Protein AF-A0A8H6AA64-F1 (afdb_monomer_lite)

Organism: Petromyces alliaceus (NCBI:txid209559)

Foldseek 3Di:
DDDDDDDDDDDDDDPPPPPPPPDDPPQDPLNVLLVVLLVCCVVVVVDDNPDDDDSVSSNVSSVVVVVVVVVVVVVVVVVVVVVVVVVVVVVVVVVCVVCVVVDDPPDPPPPPDDDDDPDPDDDPPPPVVDDDPVVVVVVVD

pLDDT: mean 74.5, std 22.33, range [37.62, 98.5]

Sequence (141 aa):
MAAQSPSVYSSPGVDRQQSLPYPGTIATPEAVMLSRARNFLVKFGQFPVDQDFRPELIQRISSMMTELDAQQSLQQEIQKQQAENAALRKENANFRAYFAPRLPMSEPIINASTSNTPSIFQGPSSDTSGKSWDRIVMDLI

Structure (mmCIF, N/CA/C/O backbone):
data_AF-A0A8H6AA64-F1
#
_entry.id   AF-A0A8H6AA64-F1
#
loop_
_atom_site.group_PDB
_atom_site.id
_atom_site.type_symbol
_atom_site.label_atom_id
_atom_site.label_alt_id
_atom_site.label_comp_id
_atom_site.label_asym_id
_atom_site.label_entity_id
_atom_site.label_seq_id
_atom_site.pdbx_PDB_ins_code
_atom_site.Cartn_x
_atom_site.Cartn_y
_atom_site.Cartn_z
_atom_site.occupancy
_atom_site.B_iso_or_equiv
_atom_site.auth_seq_id
_atom_site.auth_comp_id
_atom_site.auth_asym_id
_atom_site.auth_atom_id
_atom_site.pdbx_PDB_model_num
ATOM 1 N N . MET A 1 1 ? -23.226 29.360 76.329 1.00 39.72 1 MET A N 1
ATOM 2 C CA . MET A 1 1 ? -24.165 29.500 75.195 1.00 39.72 1 MET A CA 1
ATOM 3 C C . MET A 1 1 ? -23.464 30.295 74.114 1.00 39.72 1 MET A C 1
ATOM 5 O O . MET A 1 1 ? -22.899 31.336 74.418 1.00 39.72 1 MET A O 1
ATOM 9 N N . ALA A 1 2 ? -23.389 29.722 72.917 1.00 41.44 2 ALA A N 1
ATOM 10 C CA . ALA A 1 2 ? -22.633 30.233 71.783 1.00 41.44 2 ALA A CA 1
ATOM 11 C C . ALA A 1 2 ? -23.425 31.298 71.010 1.00 41.44 2 ALA A C 1
ATOM 13 O O . ALA A 1 2 ? -24.622 31.129 70.797 1.00 41.44 2 ALA A O 1
ATOM 14 N N . ALA A 1 3 ? -22.732 32.335 70.544 1.00 39.53 3 ALA A N 1
ATOM 15 C CA . ALA A 1 3 ? -23.154 33.165 69.421 1.00 39.53 3 ALA A CA 1
ATOM 16 C C . ALA A 1 3 ? -21.892 33.627 68.672 1.00 39.53 3 ALA A C 1
ATOM 18 O O . ALA A 1 3 ? -21.171 34.512 69.126 1.00 39.53 3 ALA A O 1
ATOM 19 N N . GLN A 1 4 ? -21.598 32.959 67.556 1.00 44.22 4 GLN A N 1
ATOM 20 C CA . GLN A 1 4 ? -20.672 33.410 66.517 1.00 44.22 4 GLN A CA 1
ATOM 21 C C . GLN A 1 4 ? -21.496 33.764 65.285 1.00 44.22 4 GLN A C 1
ATOM 23 O O . GLN A 1 4 ? -22.310 32.941 64.873 1.00 44.22 4 GLN A O 1
ATOM 28 N N . SER A 1 5 ? -21.218 34.924 64.685 1.00 45.28 5 SER A N 1
ATOM 29 C CA . SER A 1 5 ? -21.352 35.203 63.243 1.00 45.28 5 SER A CA 1
ATOM 30 C C . SER A 1 5 ? -21.068 36.691 62.966 1.00 45.28 5 SER A C 1
ATOM 32 O O . SER A 1 5 ? -21.384 37.520 63.817 1.00 45.28 5 SER A O 1
ATOM 34 N N . PRO A 1 6 ? -20.624 37.078 61.758 1.00 48.97 6 PRO A N 1
ATOM 35 C CA . PRO A 1 6 ? -19.510 36.501 61.013 1.00 48.97 6 PRO A CA 1
ATOM 36 C C . PRO A 1 6 ? -18.517 37.586 60.545 1.00 48.97 6 PRO A C 1
ATOM 38 O O . PRO A 1 6 ? -18.875 38.725 60.248 1.00 48.97 6 PRO A O 1
ATOM 41 N N . SER A 1 7 ? -17.250 37.198 60.447 1.00 41.28 7 SER A N 1
ATOM 42 C CA . SER A 1 7 ? -16.169 38.018 59.911 1.00 41.28 7 SER A CA 1
ATOM 43 C C . SER A 1 7 ? -16.315 38.196 58.401 1.00 41.28 7 SER A C 1
ATOM 45 O O . SER A 1 7 ? -16.468 37.232 57.653 1.00 41.28 7 SER A O 1
ATOM 47 N N . VAL A 1 8 ? -16.216 39.450 57.971 1.00 49.00 8 VAL A N 1
ATOM 48 C CA . VAL A 1 8 ? -16.041 39.877 56.585 1.00 49.00 8 VAL A CA 1
ATOM 49 C C . VAL A 1 8 ? -14.767 39.240 56.028 1.00 49.00 8 VAL A C 1
ATOM 51 O O . VAL A 1 8 ? -13.671 39.547 56.490 1.00 49.00 8 VAL A O 1
ATOM 54 N N . TYR A 1 9 ? -14.902 38.383 55.019 1.00 42.91 9 TYR A N 1
ATOM 55 C CA . TYR A 1 9 ? -13.821 38.123 54.075 1.00 42.91 9 TYR A CA 1
ATOM 56 C C . TYR A 1 9 ? -14.328 38.463 52.680 1.00 42.91 9 TYR A C 1
ATOM 58 O O . TYR A 1 9 ? -15.127 37.745 52.081 1.00 42.91 9 TYR A O 1
ATOM 66 N N . SER A 1 10 ? -13.877 39.619 52.202 1.00 40.28 10 SER A N 1
ATOM 67 C CA . SER A 1 10 ? -13.932 40.013 50.804 1.00 40.28 10 SER A CA 1
ATOM 68 C C . SER A 1 10 ? -13.292 38.920 49.952 1.00 40.28 10 SER A C 1
ATOM 70 O O . SER A 1 10 ? -12.115 38.608 50.118 1.00 40.28 10 SER A O 1
ATOM 72 N N . SER A 1 11 ? -14.069 38.353 49.034 1.00 42.78 11 SER A N 1
ATOM 73 C CA . SER A 1 11 ? -13.575 37.502 47.956 1.00 42.78 11 SER A CA 1
ATOM 74 C C . SER A 1 11 ? -13.441 38.391 46.718 1.00 42.78 11 SER A C 1
ATOM 76 O O . SER A 1 11 ? -14.464 38.859 46.208 1.00 42.78 11 SER A O 1
ATOM 78 N N . PRO A 1 12 ? -12.224 38.746 46.274 1.00 46.97 12 PRO A N 1
ATOM 79 C CA . PRO A 1 12 ? -12.078 39.513 45.058 1.00 46.97 12 PRO A CA 1
ATOM 80 C C . PRO A 1 12 ? -12.129 38.571 43.860 1.00 46.97 12 PRO A C 1
ATOM 82 O O . PRO A 1 12 ? -11.498 37.520 43.848 1.00 46.97 12 PRO A O 1
ATOM 85 N N . GLY A 1 13 ? -12.814 39.036 42.821 1.00 41.47 13 GLY A N 1
ATOM 86 C CA . GLY A 1 13 ? -12.433 38.717 41.457 1.00 41.47 13 GLY A CA 1
ATOM 87 C C . GLY A 1 13 ? -13.001 37.413 40.939 1.00 41.47 13 GLY A C 1
ATOM 88 O O . GLY A 1 13 ? -12.397 36.355 41.036 1.00 41.47 13 GLY A O 1
ATOM 89 N N . VAL A 1 14 ? -14.145 37.547 40.281 1.00 48.38 14 VAL A N 1
ATOM 90 C CA . VAL A 1 14 ? -14.577 36.669 39.202 1.00 48.38 14 VAL A CA 1
ATOM 91 C C . VAL A 1 14 ? -13.421 36.551 38.204 1.00 48.38 14 VAL A C 1
ATOM 93 O O . VAL A 1 14 ? -13.276 37.392 37.314 1.00 48.38 14 VAL A O 1
ATOM 96 N N . ASP A 1 15 ? -12.602 35.509 38.344 1.00 41.00 15 ASP A N 1
ATOM 97 C CA . ASP A 1 15 ? -11.789 35.012 37.244 1.00 41.00 15 ASP A CA 1
ATOM 98 C C . ASP A 1 15 ? -12.767 34.421 36.242 1.00 41.00 15 ASP A C 1
ATOM 100 O O . ASP A 1 15 ? -13.201 33.270 36.287 1.00 41.00 15 ASP A O 1
ATOM 104 N N . ARG A 1 16 ? -13.186 35.327 35.364 1.00 48.62 16 ARG A N 1
ATOM 105 C CA . ARG A 1 16 ? -13.712 35.088 34.038 1.00 48.62 16 ARG A CA 1
ATOM 106 C C . ARG A 1 16 ? -12.850 33.991 33.424 1.00 48.62 16 ARG A C 1
ATOM 108 O O . ARG A 1 16 ? -11.810 34.284 32.841 1.00 48.62 16 ARG A O 1
ATOM 115 N N . GLN A 1 17 ? -13.287 32.741 33.577 1.00 47.44 17 GLN A N 1
ATOM 116 C CA . GLN A 1 17 ? -12.816 31.613 32.793 1.00 47.44 17 GLN A CA 1
ATOM 117 C C . GLN A 1 17 ? -13.129 31.961 31.340 1.00 47.44 17 GLN A C 1
ATOM 119 O O . GLN A 1 17 ? -14.197 31.671 30.806 1.00 47.44 17 GLN A O 1
ATOM 124 N N . GLN A 1 18 ? -12.202 32.689 30.723 1.00 44.62 18 GLN A N 1
ATOM 125 C CA . GLN A 1 18 ? -12.058 32.739 29.291 1.00 44.62 18 GLN A CA 1
ATOM 126 C C . GLN A 1 18 ? -11.918 31.278 28.892 1.00 44.62 18 GLN A C 1
ATOM 128 O O . GLN A 1 18 ? -10.934 30.626 29.241 1.00 44.62 18 GLN A O 1
ATOM 133 N N . SER A 1 19 ? -12.952 30.742 28.247 1.00 46.94 19 SER A N 1
ATOM 134 C CA . SER A 1 19 ? -12.856 29.474 27.553 1.00 46.94 19 SER A CA 1
ATOM 135 C C . SER A 1 19 ? -11.715 29.628 26.555 1.00 46.94 19 SER A C 1
ATOM 137 O O . SER A 1 19 ? -11.875 30.257 25.508 1.00 46.94 19 SER A O 1
ATOM 139 N N . LEU A 1 20 ? -10.542 29.126 26.923 1.00 43.28 20 LEU A N 1
ATOM 140 C CA . LEU A 1 20 ? -9.442 28.936 26.001 1.00 43.28 20 LEU A CA 1
ATOM 141 C C . LEU A 1 20 ? -9.985 28.050 24.872 1.00 43.28 20 LEU A C 1
ATOM 143 O O . LEU A 1 20 ? -10.416 26.926 25.149 1.00 43.28 20 LEU A O 1
ATOM 147 N N . PRO A 1 21 ? -10.005 28.519 23.614 1.00 48.59 21 PRO A N 1
ATOM 148 C CA . PRO A 1 21 ? -10.126 27.601 22.504 1.00 48.59 21 PRO A CA 1
ATOM 149 C C . PRO A 1 21 ? -8.848 26.769 22.535 1.00 48.59 21 PRO A C 1
ATOM 151 O O . PRO A 1 21 ? -7.761 27.289 22.279 1.00 48.59 21 PRO A O 1
ATOM 154 N N . TYR A 1 22 ? -8.963 25.500 22.929 1.00 47.25 22 TYR A N 1
ATOM 155 C CA . TYR A 1 22 ? -7.854 24.563 22.817 1.00 47.25 22 TYR A CA 1
ATOM 156 C C . TYR A 1 22 ? -7.341 24.618 21.369 1.00 47.25 22 TYR A C 1
ATOM 158 O O . TYR A 1 22 ? -8.132 24.399 20.444 1.00 47.25 22 TYR A O 1
ATOM 166 N N . PRO A 1 23 ? -6.056 24.951 21.144 1.00 49.91 23 PRO A N 1
ATOM 167 C CA . PRO A 1 23 ? -5.471 24.912 19.814 1.00 49.91 23 PRO A CA 1
ATOM 168 C C . PRO A 1 23 ? -5.553 23.470 19.325 1.00 49.91 23 PRO A C 1
ATOM 170 O O . PRO A 1 23 ? -5.251 22.550 20.085 1.00 49.91 23 PRO A O 1
ATOM 173 N N . GLY A 1 24 ? -6.015 23.298 18.086 1.00 54.47 24 GLY A N 1
ATOM 174 C CA . GLY A 1 24 ? -6.394 22.024 17.486 1.00 54.47 24 GLY A CA 1
ATOM 175 C C . GLY A 1 24 ? -5.555 20.841 17.952 1.00 54.47 24 GLY A C 1
ATOM 176 O O . GLY A 1 24 ? -4.344 20.791 17.741 1.00 54.47 24 GLY A O 1
ATOM 177 N N . THR A 1 25 ? -6.229 19.871 18.567 1.00 60.75 25 THR A N 1
ATOM 178 C CA . THR A 1 25 ? -5.680 18.542 18.794 1.00 60.75 25 THR A CA 1
ATOM 179 C C . THR A 1 25 ? -5.301 17.989 17.428 1.00 60.75 25 THR A C 1
ATOM 181 O O . THR A 1 25 ? -6.166 17.568 16.662 1.00 60.75 25 THR A O 1
ATOM 184 N N . ILE A 1 26 ? -4.015 18.055 17.080 1.00 65.62 26 ILE A N 1
ATOM 185 C CA . ILE A 1 26 ? -3.485 17.340 15.925 1.00 65.62 26 ILE A CA 1
ATOM 186 C C . ILE A 1 26 ? -3.732 15.873 16.250 1.00 65.62 26 ILE A C 1
ATOM 188 O O . ILE A 1 26 ? -3.055 15.294 17.100 1.00 65.62 26 ILE A O 1
ATOM 192 N N . ALA A 1 27 ? -4.788 15.312 15.662 1.00 73.69 27 ALA A N 1
ATOM 193 C CA . ALA A 1 27 ? -5.138 13.923 15.869 1.00 73.69 27 ALA A CA 1
ATOM 194 C C . ALA A 1 27 ? -3.928 13.084 15.458 1.00 73.69 27 ALA A C 1
ATOM 196 O O . ALA A 1 27 ? -3.397 13.244 14.356 1.00 73.69 27 ALA A O 1
ATOM 197 N N . THR A 1 28 ? -3.464 12.221 16.360 1.00 87.56 28 THR A N 1
ATOM 198 C CA . THR A 1 28 ? -2.374 11.303 16.041 1.00 87.56 28 THR A CA 1
ATOM 199 C C . THR A 1 28 ? -2.794 10.434 14.849 1.00 87.56 28 THR A C 1
ATOM 201 O O . THR A 1 28 ? -3.985 10.143 14.695 1.00 87.56 28 THR A O 1
ATOM 204 N N . PRO A 1 29 ? -1.855 9.989 13.993 1.00 86.56 29 PRO A N 1
ATOM 205 C CA . PRO A 1 29 ? -2.185 9.115 12.864 1.00 86.56 29 PRO A CA 1
ATOM 206 C C . PRO A 1 29 ? -2.995 7.880 13.287 1.00 86.56 29 PRO A C 1
ATOM 208 O O . PRO A 1 29 ? -3.919 7.461 12.592 1.00 86.56 29 PRO A O 1
ATOM 211 N N . GLU A 1 30 ? -2.706 7.349 14.476 1.00 87.94 30 GLU A N 1
ATOM 212 C CA . GLU A 1 30 ? -3.459 6.263 15.097 1.00 87.94 30 GLU A CA 1
ATOM 213 C C . GLU A 1 30 ? -4.913 6.656 15.400 1.00 87.94 30 GLU A C 1
ATOM 215 O O . GLU A 1 30 ? -5.834 5.941 15.008 1.00 87.94 30 GLU A O 1
ATOM 220 N N . ALA A 1 31 ? -5.149 7.815 16.027 1.00 91.06 31 ALA A N 1
ATOM 221 C CA . ALA A 1 31 ? -6.499 8.300 16.318 1.00 91.06 31 ALA A CA 1
ATOM 222 C C . ALA A 1 31 ? -7.322 8.524 15.038 1.00 91.06 31 ALA A C 1
ATOM 224 O O . ALA A 1 31 ? -8.525 8.236 15.006 1.00 91.06 31 ALA A O 1
ATOM 225 N N . VAL A 1 32 ? -6.674 8.981 13.960 1.00 93.94 32 VAL A N 1
ATOM 226 C CA . VAL A 1 32 ? -7.301 9.110 12.637 1.00 93.94 32 VAL A CA 1
ATOM 227 C C . VAL A 1 32 ? -7.700 7.737 12.092 1.00 93.94 32 VAL A C 1
ATOM 229 O O . VAL A 1 32 ? -8.833 7.573 11.632 1.00 93.94 32 VAL A O 1
ATOM 232 N N . MET A 1 33 ? -6.823 6.734 12.184 1.00 93.31 33 MET A N 1
ATOM 233 C CA . MET A 1 33 ? -7.121 5.380 11.703 1.00 93.31 33 MET A CA 1
ATOM 234 C C . MET A 1 33 ? -8.202 4.677 12.527 1.00 93.31 33 MET A C 1
ATOM 236 O O . MET A 1 33 ? -9.079 4.034 11.951 1.00 93.31 33 MET A O 1
ATOM 240 N N . LEU A 1 34 ? -8.210 4.841 13.851 1.00 94.75 34 LEU A N 1
ATOM 241 C CA . LEU A 1 34 ? -9.281 4.327 14.714 1.00 94.75 34 LEU A CA 1
ATOM 242 C C . LEU A 1 34 ? -10.632 4.974 14.366 1.00 94.75 34 LEU A C 1
ATOM 244 O O . LEU A 1 34 ? -11.642 4.282 14.220 1.00 94.75 34 LEU A O 1
ATOM 248 N N . SER A 1 35 ? -10.644 6.289 14.135 1.00 94.31 35 SER A N 1
ATOM 249 C CA . SER A 1 35 ? -11.846 7.011 13.695 1.00 94.31 35 SER A CA 1
ATOM 250 C C . SER A 1 35 ? -12.317 6.543 12.314 1.00 94.31 35 SER A C 1
ATOM 252 O O . SER A 1 35 ? -13.513 6.346 12.092 1.00 94.31 35 SER A O 1
ATOM 254 N N . ARG A 1 36 ? -11.387 6.305 11.380 1.00 95.56 36 ARG A N 1
ATOM 255 C CA . ARG A 1 36 ? -11.676 5.755 10.046 1.00 95.56 36 ARG A CA 1
ATOM 256 C C . ARG A 1 36 ? -12.261 4.344 10.132 1.00 95.56 36 ARG A C 1
ATOM 258 O O . ARG A 1 36 ? -13.236 4.071 9.437 1.00 95.56 36 ARG A O 1
ATOM 265 N N . ALA A 1 37 ? -11.729 3.485 11.001 1.00 96.31 37 ALA A N 1
ATOM 266 C CA . ALA A 1 37 ? -12.246 2.138 11.241 1.00 96.31 37 ALA A CA 1
ATOM 267 C C . ALA A 1 37 ? -13.674 2.159 11.815 1.00 96.31 37 ALA A C 1
ATOM 269 O O . ALA A 1 37 ? -14.540 1.416 11.348 1.00 96.31 37 ALA A O 1
ATOM 270 N N . ARG A 1 38 ? -13.962 3.065 12.760 1.00 95.31 38 ARG A N 1
ATOM 271 C CA . ARG A 1 38 ? -15.327 3.267 13.275 1.00 95.31 38 ARG A CA 1
ATOM 272 C C . ARG A 1 38 ? -16.282 3.728 12.174 1.00 95.31 38 ARG A C 1
ATOM 274 O O . ARG A 1 38 ? -17.340 3.134 11.983 1.00 95.31 38 ARG A O 1
ATOM 281 N N . ASN A 1 39 ? -15.883 4.740 11.406 1.00 95.44 39 ASN A N 1
ATOM 282 C CA . ASN A 1 39 ? -16.676 5.243 10.283 1.00 95.44 39 ASN A CA 1
ATOM 283 C C . ASN A 1 39 ? -16.907 4.173 9.208 1.00 95.44 39 ASN A C 1
ATOM 285 O O . ASN A 1 39 ? -17.973 4.138 8.596 1.00 95.44 39 AS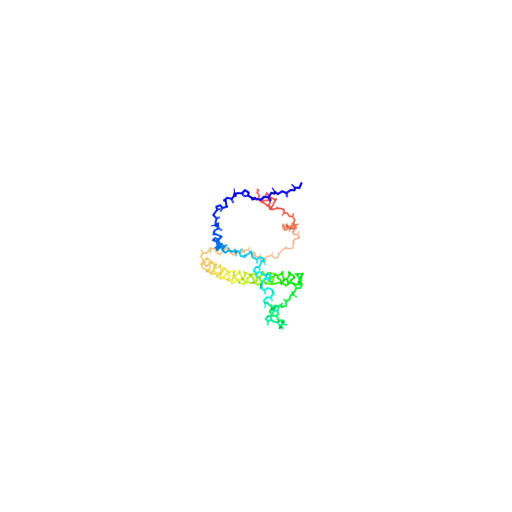N A O 1
ATOM 289 N N . PHE A 1 40 ? -15.936 3.284 8.988 1.00 95.81 40 PHE A N 1
ATOM 290 C CA . PHE A 1 40 ? -16.083 2.149 8.085 1.00 95.81 40 PHE A CA 1
ATOM 291 C C . PHE A 1 40 ? -17.193 1.200 8.552 1.00 95.81 40 PHE A C 1
ATOM 293 O O . PHE A 1 40 ? -18.071 0.863 7.760 1.00 95.81 40 PHE A O 1
ATOM 300 N N . LEU A 1 41 ? -17.211 0.823 9.833 1.00 95.19 41 LEU A N 1
ATOM 301 C CA . LEU A 1 41 ? -18.268 -0.029 10.383 1.00 95.19 41 LEU A CA 1
ATOM 302 C C . LEU A 1 41 ? -19.649 0.624 10.292 1.00 95.19 41 LEU A C 1
ATOM 304 O O . LEU A 1 41 ? -20.601 -0.028 9.881 1.00 95.19 41 LEU A O 1
ATOM 308 N N . VAL A 1 42 ? -19.761 1.913 10.604 1.00 95.88 42 VAL A N 1
ATOM 309 C CA . VAL A 1 42 ? -21.032 2.644 10.475 1.00 95.88 42 VAL A CA 1
ATOM 310 C C . VAL A 1 42 ? -21.504 2.656 9.017 1.00 95.88 42 VAL A C 1
ATOM 312 O O . VAL A 1 42 ? -22.640 2.296 8.718 1.00 95.88 42 VAL A O 1
ATOM 315 N N . LYS A 1 43 ? -20.614 3.014 8.085 1.00 95.50 43 LYS A N 1
ATOM 316 C CA . LYS A 1 43 ? -20.964 3.194 6.671 1.00 95.50 43 LYS A CA 1
ATOM 317 C C . LYS A 1 43 ? -21.255 1.882 5.945 1.00 95.50 43 LYS A C 1
ATOM 319 O O . LYS A 1 43 ? -22.177 1.831 5.137 1.00 95.50 43 LYS A O 1
ATOM 324 N N . PHE A 1 44 ? -20.452 0.849 6.186 1.00 95.25 44 PHE A N 1
ATOM 325 C CA . PHE A 1 44 ? -20.505 -0.404 5.426 1.00 95.25 44 PHE A CA 1
ATOM 326 C C . PHE A 1 44 ? -21.116 -1.561 6.217 1.00 95.25 44 PHE A C 1
ATOM 328 O O . PHE A 1 44 ? -21.681 -2.470 5.618 1.00 95.25 44 PHE A O 1
ATOM 335 N N . GLY A 1 45 ? -21.045 -1.517 7.548 1.00 91.62 45 GLY A N 1
ATOM 336 C CA . GLY A 1 45 ? -21.706 -2.475 8.438 1.00 91.62 45 GLY A CA 1
ATOM 337 C C . GLY A 1 45 ? -23.150 -2.107 8.792 1.00 91.62 45 GLY A C 1
ATOM 338 O O . GLY A 1 45 ? -23.817 -2.910 9.432 1.00 91.62 45 GLY A O 1
ATOM 339 N N . GLN A 1 46 ? -23.638 -0.929 8.373 1.00 92.06 46 GLN A N 1
ATOM 340 C CA . GLN A 1 46 ? -24.993 -0.418 8.661 1.00 92.06 46 GLN A CA 1
ATOM 341 C C . GLN A 1 46 ? -25.313 -0.314 10.160 1.00 92.06 46 GLN A C 1
ATOM 343 O O . GLN A 1 46 ? -26.463 -0.399 10.588 1.00 92.06 46 GLN A O 1
ATOM 348 N N . PHE A 1 47 ? -24.277 -0.124 10.969 1.00 93.56 47 PHE A N 1
ATOM 349 C CA . PHE A 1 47 ? -24.411 0.078 12.399 1.00 93.56 47 PHE A CA 1
ATOM 350 C C . PHE A 1 47 ? -24.856 1.517 12.713 1.00 93.56 47 PHE A C 1
ATOM 352 O O . PHE A 1 47 ? -24.453 2.443 12.001 1.00 93.56 47 PHE A O 1
ATOM 359 N N . PRO A 1 48 ? -25.648 1.743 13.780 1.00 94.50 48 PRO A N 1
ATOM 360 C CA . PRO A 1 48 ? -25.970 3.087 14.246 1.00 94.50 48 PRO A CA 1
ATOM 361 C C . PRO A 1 48 ? -24.709 3.919 14.511 1.00 94.50 48 PRO A C 1
ATOM 363 O O . PRO A 1 48 ? -23.707 3.407 15.009 1.00 94.50 48 PRO A O 1
ATOM 366 N N . VAL A 1 49 ? -24.771 5.222 14.226 1.00 90.69 49 VAL A N 1
ATOM 367 C CA . VAL A 1 49 ? -23.642 6.155 14.422 1.00 90.69 49 VAL A CA 1
ATOM 368 C C . VAL A 1 49 ? -23.191 6.201 15.886 1.00 90.69 49 VAL A C 1
ATOM 370 O O . VAL A 1 49 ? -21.999 6.310 16.173 1.00 90.69 49 VAL A O 1
ATOM 373 N N . ASP A 1 50 ? -24.142 6.053 16.806 1.00 91.31 50 ASP A N 1
ATOM 374 C CA . ASP A 1 50 ? -23.914 6.091 18.251 1.00 91.31 50 ASP A CA 1
ATOM 375 C C . ASP A 1 50 ? -23.605 4.712 18.838 1.00 91.31 50 ASP A C 1
ATOM 377 O O . ASP A 1 50 ? -23.492 4.568 20.054 1.00 91.31 50 ASP A O 1
ATOM 381 N N . GLN A 1 51 ? -23.456 3.684 17.993 1.00 91.75 51 GLN A N 1
ATOM 382 C CA . GLN A 1 51 ? -23.058 2.374 18.474 1.00 91.75 51 GLN A CA 1
ATOM 383 C C . GLN A 1 51 ? -21.670 2.453 19.109 1.00 91.75 51 GLN A C 1
ATOM 385 O O . GLN A 1 51 ? -20.710 2.983 18.527 1.00 91.75 51 GLN A O 1
ATOM 390 N N . ASP A 1 52 ? -21.592 1.893 20.312 1.00 93.38 52 ASP A N 1
ATOM 391 C CA . ASP A 1 52 ? -20.337 1.667 20.996 1.00 93.38 52 ASP A CA 1
ATOM 392 C C . ASP A 1 52 ? -19.744 0.338 20.525 1.00 93.38 52 ASP A C 1
ATOM 394 O O . ASP A 1 52 ? -20.393 -0.716 20.556 1.00 93.38 52 ASP A O 1
ATOM 398 N N . PHE A 1 53 ? -18.519 0.403 20.018 1.00 93.88 53 PHE A N 1
ATOM 399 C CA . PHE A 1 53 ? -17.821 -0.753 19.479 1.00 93.88 53 PHE A CA 1
ATOM 400 C C . PHE A 1 53 ? -16.722 -1.158 20.439 1.00 93.88 53 PHE A C 1
ATOM 402 O O . PHE A 1 53 ? -15.997 -0.321 20.970 1.00 93.88 53 PHE A O 1
ATOM 409 N N . ARG A 1 54 ? -16.537 -2.470 20.583 1.00 96.06 54 ARG A N 1
ATOM 410 C CA . ARG A 1 54 ? -15.421 -3.005 21.356 1.00 96.06 54 ARG A CA 1
ATOM 411 C C . ARG A 1 54 ? -14.087 -2.419 20.863 1.00 96.06 54 ARG A C 1
ATOM 413 O O . ARG A 1 54 ? -13.821 -2.512 19.658 1.00 96.06 54 ARG A O 1
ATOM 420 N N . PRO A 1 55 ? -13.229 -1.891 21.754 1.00 94.44 55 PRO A N 1
ATOM 421 C CA . PRO A 1 55 ? -11.957 -1.285 21.363 1.00 94.44 55 PRO A CA 1
ATOM 422 C C . PRO A 1 55 ? -11.073 -2.228 20.542 1.00 94.44 55 PRO A C 1
ATOM 424 O O . PRO A 1 55 ? -10.504 -1.816 19.533 1.00 94.44 55 PRO A O 1
ATOM 427 N N . GLU A 1 56 ? -11.032 -3.515 20.904 1.00 96.81 56 GLU A N 1
ATOM 428 C CA . GLU A 1 56 ? -10.221 -4.520 20.200 1.00 96.81 56 GLU A CA 1
ATOM 429 C C . GLU A 1 56 ? -10.665 -4.711 18.743 1.00 96.81 56 GLU A C 1
ATOM 431 O O . GLU A 1 56 ? -9.836 -4.942 17.863 1.00 96.81 56 GLU A O 1
ATOM 436 N N . LEU A 1 57 ? -11.971 -4.600 18.471 1.00 95.94 57 LEU A N 1
ATOM 437 C CA . LEU A 1 57 ? -12.508 -4.699 17.115 1.00 95.94 57 LEU A CA 1
ATOM 438 C C . LEU A 1 57 ? -12.054 -3.503 16.275 1.00 95.94 57 LEU A C 1
ATOM 440 O O . LEU A 1 57 ? -11.564 -3.684 15.161 1.00 95.94 57 LEU A O 1
ATOM 444 N N . ILE A 1 58 ? -12.189 -2.291 16.819 1.00 96.69 58 ILE A N 1
ATOM 445 C CA . ILE A 1 58 ? -11.775 -1.061 16.134 1.00 96.69 58 ILE A CA 1
ATOM 446 C C . ILE A 1 58 ? -10.270 -1.076 15.874 1.00 96.69 58 ILE A C 1
ATOM 448 O O . ILE A 1 58 ? -9.846 -0.777 14.759 1.00 96.69 58 ILE A O 1
ATOM 452 N N 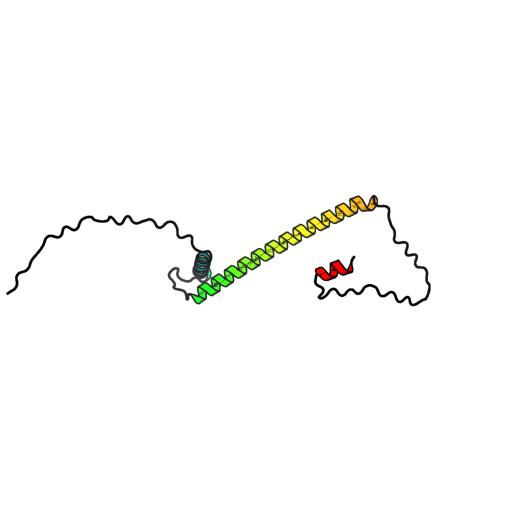. GLN A 1 59 ? -9.478 -1.497 16.860 1.00 96.38 59 GLN A N 1
ATOM 453 C CA . GLN A 1 59 ? -8.032 -1.629 16.725 1.00 96.38 59 GLN A CA 1
ATOM 454 C C . GLN A 1 59 ? -7.643 -2.683 15.681 1.00 96.38 59 GLN A C 1
ATOM 456 O O . GLN A 1 59 ? -6.738 -2.470 14.874 1.00 96.38 59 GLN A O 1
ATOM 461 N N . ARG A 1 60 ? -8.336 -3.826 15.647 1.00 97.88 60 ARG A N 1
ATOM 462 C CA . ARG A 1 60 ? -8.063 -4.856 14.640 1.00 97.88 60 ARG A CA 1
ATOM 463 C C . ARG A 1 60 ? -8.369 -4.353 13.233 1.00 97.88 60 ARG A C 1
ATOM 465 O O . ARG A 1 60 ? -7.584 -4.595 12.320 1.00 97.88 60 ARG A O 1
ATOM 472 N N . ILE A 1 61 ? -9.485 -3.651 13.056 1.00 96.69 61 ILE A N 1
ATOM 473 C CA . ILE A 1 61 ? -9.869 -3.086 11.758 1.00 96.69 61 ILE A CA 1
ATOM 474 C C . ILE A 1 61 ? -8.895 -1.987 11.340 1.00 96.69 61 ILE A C 1
ATOM 476 O O . ILE A 1 61 ? -8.434 -2.013 10.203 1.00 96.69 61 ILE A O 1
ATOM 480 N N . SER A 1 62 ? -8.525 -1.069 12.234 1.00 96.81 62 SER A N 1
ATOM 481 C CA . SER A 1 62 ? -7.558 -0.013 11.911 1.00 96.81 62 SER A CA 1
ATOM 482 C C . SER A 1 62 ? -6.194 -0.590 11.517 1.00 96.81 62 SER A C 1
ATOM 484 O O . SER A 1 62 ? -5.587 -0.124 10.549 1.00 96.81 62 SER A O 1
ATOM 486 N N . SER A 1 63 ? -5.751 -1.658 12.189 1.00 97.00 63 SER A N 1
ATOM 487 C CA . SER A 1 63 ? -4.542 -2.399 11.819 1.00 97.00 63 SER A CA 1
ATOM 488 C C . SER A 1 63 ? -4.649 -3.000 10.416 1.00 97.00 63 SER A C 1
ATOM 490 O O . SER A 1 63 ? -3.735 -2.817 9.618 1.00 97.00 63 SER A O 1
ATOM 492 N N . MET A 1 64 ? -5.756 -3.676 10.089 1.00 97.62 64 MET A N 1
ATOM 493 C CA . MET A 1 64 ? -5.959 -4.255 8.752 1.00 97.62 64 MET A CA 1
ATOM 494 C C . MET A 1 64 ? -6.037 -3.177 7.664 1.00 97.62 64 MET A C 1
ATOM 496 O O . MET A 1 64 ? -5.488 -3.359 6.583 1.00 97.62 64 MET A O 1
ATOM 500 N N . MET A 1 65 ? -6.679 -2.037 7.938 1.00 97.19 65 MET A N 1
ATOM 501 C CA . MET A 1 65 ? -6.720 -0.911 6.997 1.00 97.19 65 MET A CA 1
ATOM 502 C C . MET A 1 65 ? -5.322 -0.345 6.736 1.00 97.19 65 MET A C 1
ATOM 504 O O . MET A 1 65 ? -4.978 -0.081 5.590 1.00 97.19 65 MET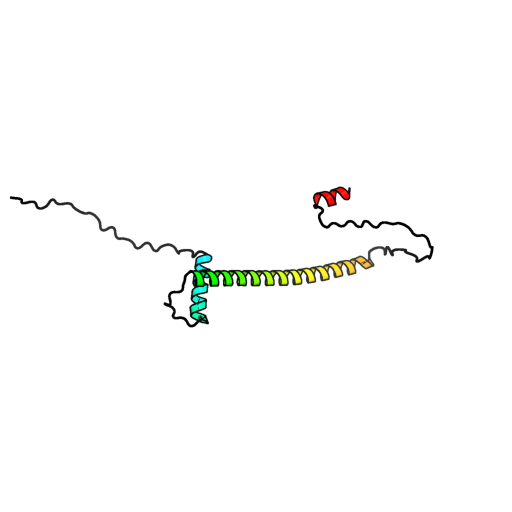 A O 1
ATOM 508 N N . THR A 1 66 ? -4.505 -0.208 7.782 1.00 96.38 66 THR A N 1
ATOM 509 C CA . THR A 1 66 ? -3.119 0.270 7.654 1.00 96.38 66 THR A CA 1
ATOM 510 C C . THR A 1 66 ? -2.266 -0.711 6.849 1.00 96.38 66 THR A C 1
ATOM 512 O O . THR A 1 66 ? -1.482 -0.298 5.997 1.00 96.38 66 THR A O 1
ATOM 515 N N . GLU A 1 67 ? -2.435 -2.013 7.086 1.00 97.62 67 GLU A N 1
ATOM 516 C CA . GLU A 1 67 ? -1.741 -3.055 6.328 1.00 97.62 67 GLU A CA 1
ATOM 517 C C . GLU A 1 67 ? -2.130 -3.030 4.842 1.00 97.62 67 GLU A C 1
ATOM 519 O O . GLU A 1 67 ? -1.256 -3.078 3.977 1.00 97.62 67 GLU A O 1
ATOM 524 N N . LEU A 1 68 ? -3.422 -2.886 4.534 1.00 97.62 68 LEU A N 1
ATOM 525 C CA . LEU A 1 68 ? -3.906 -2.770 3.156 1.00 97.62 68 LEU A CA 1
ATOM 526 C C . LEU A 1 68 ? -3.368 -1.517 2.455 1.00 97.62 68 LEU A C 1
ATOM 528 O O . LEU A 1 68 ? -2.903 -1.612 1.319 1.00 97.62 68 LEU A O 1
ATOM 532 N N . ASP A 1 69 ? -3.375 -0.364 3.130 1.00 96.50 69 ASP A N 1
ATOM 533 C CA . ASP A 1 69 ? -2.817 0.880 2.587 1.00 96.50 69 ASP A CA 1
ATOM 534 C C . ASP A 1 69 ? -1.307 0.715 2.290 1.00 96.50 69 ASP A C 1
ATOM 536 O O . ASP A 1 69 ? -0.816 1.146 1.240 1.00 96.50 69 ASP A O 1
ATOM 540 N N . ALA A 1 70 ? -0.565 0.026 3.167 1.00 97.06 70 ALA A N 1
ATOM 541 C CA . ALA A 1 70 ? 0.852 -0.275 2.957 1.00 97.06 70 ALA A CA 1
ATOM 542 C C . ALA A 1 70 ? 1.081 -1.217 1.761 1.00 97.06 70 ALA A C 1
ATOM 544 O O . ALA A 1 70 ? 1.972 -0.973 0.942 1.00 97.06 70 ALA A O 1
ATOM 545 N N . GLN A 1 71 ? 0.261 -2.262 1.616 1.00 98.25 71 GLN A N 1
ATOM 546 C CA . GLN A 1 71 ? 0.328 -3.176 0.472 1.00 98.25 71 GLN A CA 1
ATOM 547 C C . GLN A 1 71 ? 0.019 -2.462 -0.848 1.00 98.25 71 GLN A C 1
ATOM 549 O O . GLN A 1 71 ? 0.708 -2.688 -1.845 1.00 98.25 71 GLN A O 1
ATOM 554 N N . GLN A 1 72 ? -0.979 -1.578 -0.862 1.00 98.12 72 GLN A N 1
ATOM 555 C CA . GLN A 1 72 ? -1.318 -0.793 -2.046 1.00 98.12 72 GLN A CA 1
ATOM 556 C C . GLN A 1 72 ? -0.163 0.130 -2.455 1.00 98.12 72 GLN A C 1
ATOM 558 O O . GLN A 1 72 ? 0.184 0.191 -3.635 1.00 98.12 72 GLN A O 1
ATOM 563 N N . SER A 1 73 ? 0.463 0.801 -1.485 1.00 98.19 73 SER A N 1
ATOM 564 C CA . SER A 1 73 ? 1.651 1.631 -1.719 1.00 98.19 73 SER A CA 1
ATOM 565 C C . SER A 1 73 ? 2.806 0.816 -2.317 1.00 98.19 73 SER A C 1
ATOM 567 O O . SER A 1 73 ? 3.400 1.206 -3.324 1.00 98.19 73 SER A O 1
ATOM 569 N N . LEU A 1 74 ? 3.067 -0.378 -1.773 1.00 98.38 74 LEU A N 1
ATOM 570 C CA . LEU A 1 74 ? 4.097 -1.278 -2.293 1.00 98.38 74 LEU A CA 1
ATOM 571 C C . LEU A 1 74 ? 3.820 -1.701 -3.744 1.00 98.38 74 LEU A C 1
ATOM 573 O O . LEU A 1 74 ? 4.728 -1.695 -4.573 1.00 98.38 74 LEU A O 1
ATOM 577 N N . GLN A 1 75 ? 2.573 -2.049 -4.072 1.00 98.44 75 GLN A N 1
ATOM 578 C CA . GLN A 1 75 ? 2.202 -2.421 -5.440 1.00 98.44 75 GLN A CA 1
ATOM 579 C C . GLN A 1 75 ? 2.411 -1.270 -6.430 1.00 98.44 75 GLN A C 1
ATOM 581 O O . GLN A 1 75 ? 2.892 -1.502 -7.541 1.00 98.44 75 GLN A O 1
ATOM 586 N N . GLN A 1 76 ? 2.095 -0.036 -6.030 1.00 98.31 76 GLN A N 1
ATOM 587 C CA . GLN A 1 76 ? 2.341 1.149 -6.856 1.00 98.31 76 GLN A CA 1
ATOM 588 C C . GLN A 1 76 ? 3.835 1.354 -7.121 1.00 98.31 76 GLN A C 1
ATOM 590 O O . GLN A 1 76 ? 4.226 1.612 -8.261 1.00 98.31 76 GLN A O 1
ATOM 595 N N . GLU A 1 77 ? 4.679 1.185 -6.102 1.00 98.19 77 GLU A N 1
ATOM 596 C CA . GLU A 1 77 ? 6.128 1.319 -6.265 1.00 98.19 77 GLU A CA 1
ATOM 597 C C . GLU A 1 77 ? 6.701 0.218 -7.173 1.00 98.19 77 GLU A C 1
ATOM 599 O O . GLU A 1 77 ? 7.504 0.514 -8.056 1.00 98.19 77 GLU A O 1
ATOM 604 N N . ILE A 1 78 ? 6.227 -1.028 -7.054 1.00 98.50 78 ILE A N 1
ATOM 605 C CA . ILE A 1 78 ? 6.620 -2.116 -7.966 1.00 98.50 78 ILE A CA 1
ATOM 606 C C . ILE A 1 78 ? 6.264 -1.768 -9.416 1.00 98.50 78 ILE A C 1
ATOM 608 O O . ILE A 1 78 ? 7.095 -1.928 -10.311 1.00 98.50 78 ILE A O 1
ATOM 612 N N . GLN A 1 79 ? 5.048 -1.277 -9.667 1.00 98.38 79 GLN A N 1
ATOM 613 C CA . GLN A 1 79 ? 4.625 -0.892 -11.018 1.00 98.38 79 GLN A CA 1
ATOM 614 C C . GLN A 1 79 ? 5.485 0.243 -11.581 1.00 98.38 79 GLN A C 1
ATOM 616 O O . GLN A 1 79 ? 5.916 0.186 -12.736 1.00 98.38 79 GLN A O 1
ATOM 621 N N . LYS A 1 80 ? 5.785 1.250 -10.757 1.00 98.38 80 LYS A N 1
ATOM 622 C CA . LYS A 1 80 ? 6.666 2.360 -11.126 1.00 98.38 80 LYS A CA 1
ATOM 623 C C . LYS A 1 80 ? 8.071 1.867 -11.480 1.00 98.38 80 LYS A C 1
ATOM 625 O O . LYS A 1 80 ? 8.588 2.223 -12.537 1.00 98.38 80 LYS A O 1
ATOM 630 N N . GLN A 1 81 ? 8.655 0.998 -10.657 1.00 98.19 81 GLN A N 1
ATOM 631 C CA . GLN A 1 81 ? 9.978 0.423 -10.909 1.00 98.19 81 GLN A CA 1
ATOM 632 C C . GLN A 1 81 ? 10.005 -0.448 -12.165 1.00 98.19 81 GLN A C 1
ATOM 634 O O . GLN A 1 81 ? 10.973 -0.410 -12.922 1.00 98.19 81 GLN A O 1
ATOM 639 N N . GLN A 1 82 ? 8.948 -1.217 -12.432 1.00 98.19 82 GLN A N 1
ATOM 640 C CA . GLN A 1 82 ? 8.838 -1.992 -13.669 1.00 98.19 82 GLN A CA 1
ATOM 641 C C . GLN A 1 82 ? 8.806 -1.086 -14.904 1.00 98.19 82 GLN A C 1
ATOM 643 O O . GLN A 1 82 ? 9.496 -1.372 -15.887 1.00 98.19 82 GLN A O 1
ATOM 648 N N . ALA A 1 83 ? 8.048 0.011 -14.848 1.00 98.12 83 ALA A N 1
ATOM 649 C CA . ALA A 1 83 ? 7.988 0.988 -15.930 1.00 98.12 83 ALA A CA 1
ATOM 650 C C . ALA A 1 83 ? 9.353 1.657 -16.167 1.00 98.12 83 ALA A C 1
ATOM 652 O O . ALA A 1 83 ? 9.812 1.737 -17.309 1.00 98.12 83 ALA A O 1
ATOM 653 N N . GLU A 1 84 ? 10.035 2.068 -15.098 1.00 97.31 84 GLU A N 1
ATOM 654 C CA . GLU A 1 84 ? 11.377 2.649 -15.173 1.00 97.31 84 GLU A CA 1
ATOM 655 C C . GLU A 1 84 ? 12.397 1.648 -15.726 1.00 97.31 84 GLU A C 1
ATOM 657 O O . GLU A 1 84 ? 13.148 1.959 -16.649 1.00 97.31 84 GLU A O 1
ATOM 662 N N . ASN A 1 85 ? 12.383 0.406 -15.242 1.00 97.75 85 ASN A N 1
ATOM 663 C CA . ASN A 1 85 ? 13.292 -0.628 -15.719 1.00 97.75 85 ASN A CA 1
ATOM 664 C C . ASN A 1 85 ? 13.073 -0.939 -17.210 1.00 97.75 85 ASN A C 1
ATOM 666 O O . ASN A 1 85 ? 14.036 -1.125 -17.955 1.00 97.75 85 ASN A O 1
ATOM 670 N N . ALA A 1 86 ? 11.819 -0.951 -17.672 1.00 97.94 86 ALA A N 1
ATOM 671 C CA . ALA A 1 86 ? 11.502 -1.095 -19.089 1.00 97.94 86 ALA A CA 1
ATOM 672 C C . ALA A 1 86 ? 12.030 0.088 -19.921 1.00 97.94 86 ALA A C 1
ATOM 674 O O . ALA A 1 86 ? 12.599 -0.127 -20.997 1.00 97.94 86 ALA A O 1
ATOM 675 N N . ALA A 1 87 ? 11.903 1.319 -19.416 1.00 97.69 87 ALA A N 1
ATOM 676 C CA . ALA A 1 87 ? 12.454 2.509 -20.061 1.00 97.69 87 ALA A CA 1
ATOM 677 C C . ALA A 1 87 ? 13.989 2.444 -20.158 1.00 97.69 87 ALA A C 1
ATOM 679 O O . ALA A 1 87 ? 14.539 2.617 -21.246 1.00 97.69 87 ALA A O 1
ATOM 680 N N . LEU A 1 88 ? 14.669 2.081 -19.067 1.00 97.38 88 LEU A N 1
ATOM 681 C CA . LEU A 1 88 ? 16.125 1.916 -19.033 1.00 97.38 88 LEU A CA 1
ATOM 682 C C . LEU A 1 88 ? 16.603 0.800 -19.965 1.00 97.38 88 LEU A C 1
ATOM 684 O O . LEU A 1 88 ? 17.606 0.960 -20.657 1.00 97.38 88 LEU A O 1
ATOM 688 N N . ARG A 1 89 ? 15.889 -0.331 -20.038 1.00 96.56 89 ARG A N 1
ATOM 689 C CA . ARG A 1 89 ? 16.216 -1.406 -20.991 1.00 96.56 89 ARG A CA 1
ATOM 690 C C . ARG A 1 89 ? 16.113 -0.933 -22.434 1.00 96.56 89 ARG A C 1
ATOM 692 O O . ARG A 1 89 ? 16.985 -1.257 -23.241 1.00 96.56 89 ARG A O 1
ATOM 699 N N . LYS A 1 90 ? 15.080 -0.153 -22.756 1.00 96.50 90 LYS A N 1
ATOM 700 C CA . LYS A 1 90 ? 14.918 0.455 -24.080 1.00 96.50 90 LYS A CA 1
ATOM 701 C C . LYS A 1 90 ? 16.062 1.422 -24.389 1.00 96.50 90 LYS A C 1
ATOM 703 O O . LYS A 1 90 ? 16.621 1.369 -25.482 1.00 96.50 90 LYS A O 1
ATOM 708 N N . GLU A 1 91 ? 16.433 2.268 -23.434 1.00 95.06 91 GLU A N 1
ATOM 709 C CA . GLU A 1 91 ? 17.545 3.207 -23.585 1.00 95.06 91 GLU A CA 1
ATOM 710 C C . GLU A 1 91 ? 18.889 2.478 -23.754 1.00 95.06 91 GLU A C 1
ATOM 712 O O . GLU A 1 91 ? 19.657 2.791 -24.661 1.00 95.06 91 GLU A O 1
ATOM 717 N N . ASN A 1 92 ? 19.143 1.427 -22.967 1.00 93.75 92 ASN A N 1
ATOM 718 C CA . ASN A 1 92 ? 20.345 0.601 -23.088 1.00 93.75 92 ASN A CA 1
ATOM 719 C C . ASN A 1 92 ? 20.433 -0.084 -24.459 1.00 93.75 92 ASN A C 1
ATOM 721 O O . ASN A 1 92 ? 21.493 -0.080 -25.085 1.00 93.75 92 ASN A O 1
ATOM 725 N N . ALA A 1 93 ? 19.317 -0.631 -24.952 1.00 93.19 93 ALA A N 1
ATOM 726 C CA . ALA A 1 93 ? 19.245 -1.202 -26.293 1.00 93.19 93 ALA A CA 1
ATOM 727 C C . ALA A 1 93 ? 19.533 -0.146 -27.372 1.00 93.19 93 ALA A C 1
ATOM 729 O O . ALA A 1 93 ? 20.262 -0.431 -28.321 1.00 93.19 93 ALA A O 1
ATOM 730 N N . ASN A 1 94 ? 19.033 1.081 -27.199 1.00 92.31 94 ASN A N 1
ATOM 731 C CA . ASN A 1 94 ? 19.309 2.194 -28.103 1.00 92.31 94 ASN A CA 1
ATOM 732 C C . ASN A 1 94 ? 20.799 2.577 -28.108 1.00 92.31 94 ASN A C 1
ATOM 734 O O . ASN A 1 94 ? 21.395 2.703 -29.177 1.00 92.31 94 ASN A O 1
ATOM 738 N N . PHE A 1 95 ? 21.436 2.684 -26.937 1.00 91.19 95 PHE A N 1
ATOM 739 C CA . PHE A 1 95 ? 22.879 2.924 -26.855 1.00 91.19 95 PHE A CA 1
ATOM 740 C C . PHE A 1 95 ? 23.678 1.807 -27.524 1.00 91.19 95 PHE A C 1
ATOM 742 O O . PHE A 1 95 ? 24.563 2.083 -28.334 1.00 91.19 95 PHE A O 1
ATOM 749 N N . ARG A 1 96 ? 23.347 0.542 -27.245 1.00 89.25 96 ARG A N 1
ATOM 750 C CA . ARG A 1 96 ? 24.006 -0.596 -27.897 1.00 89.25 96 ARG A CA 1
ATOM 751 C C . ARG A 1 96 ? 23.835 -0.548 -29.410 1.00 89.25 96 ARG A C 1
ATOM 753 O O . ARG A 1 96 ? 24.820 -0.725 -30.108 1.00 89.25 96 ARG A O 1
ATOM 760 N N . ALA A 1 97 ? 22.642 -0.258 -29.921 1.00 87.94 97 ALA A N 1
ATOM 761 C CA . ALA A 1 97 ? 22.413 -0.128 -31.358 1.00 87.94 97 ALA A CA 1
ATOM 762 C C . ALA A 1 97 ? 23.196 1.042 -31.981 1.00 87.94 97 ALA A C 1
ATOM 764 O O . ALA A 1 97 ? 23.671 0.927 -33.107 1.00 87.94 97 ALA A O 1
ATOM 765 N N . TYR A 1 98 ? 23.370 2.149 -31.255 1.00 87.06 98 TYR A N 1
ATOM 766 C CA . TYR A 1 98 ? 24.138 3.303 -31.726 1.00 87.06 98 TYR A CA 1
ATOM 767 C C . TYR A 1 98 ? 25.653 3.040 -31.768 1.00 87.06 98 TYR A C 1
ATOM 769 O O . TYR A 1 98 ? 26.336 3.490 -32.691 1.00 87.06 98 TYR A O 1
ATOM 777 N N . PHE A 1 99 ? 26.187 2.308 -30.785 1.00 83.00 99 PHE A N 1
ATOM 778 C CA . PHE A 1 99 ? 27.629 2.072 -30.652 1.00 83.00 99 PHE A CA 1
ATOM 779 C C . PHE A 1 99 ? 28.114 0.742 -31.242 1.00 83.00 99 PHE A C 1
ATOM 781 O O . PHE A 1 99 ? 29.254 0.683 -31.693 1.00 83.00 99 PHE A O 1
ATOM 788 N N . ALA A 1 100 ? 27.286 -0.303 -31.308 1.00 75.75 100 ALA A N 1
ATOM 789 C CA . ALA A 1 100 ? 27.666 -1.600 -31.881 1.00 75.75 100 ALA A CA 1
ATOM 790 C C . ALA A 1 100 ? 28.202 -1.520 -33.328 1.00 75.75 100 ALA A C 1
ATOM 792 O O . ALA A 1 100 ? 29.171 -2.215 -33.612 1.00 75.75 100 ALA A O 1
ATOM 793 N N . PRO A 1 101 ? 27.686 -0.655 -34.228 1.00 69.50 101 PRO A N 1
ATOM 794 C CA . PRO A 1 101 ? 28.238 -0.493 -35.578 1.00 69.50 101 PRO A CA 1
ATOM 795 C C . PRO A 1 101 ? 29.552 0.302 -35.628 1.00 69.50 101 PRO A C 1
ATOM 797 O O . PRO A 1 101 ? 30.187 0.369 -36.676 1.00 69.50 101 PRO A O 1
ATOM 800 N N . ARG A 1 102 ? 29.924 0.980 -34.534 1.00 65.62 102 ARG A N 1
ATOM 801 C CA . ARG A 1 102 ? 31.096 1.872 -34.445 1.00 65.62 102 ARG A CA 1
ATOM 802 C C . ARG A 1 102 ? 32.235 1.284 -33.615 1.00 65.62 102 ARG A C 1
ATOM 804 O O . ARG A 1 102 ? 33.300 1.888 -33.532 1.00 65.62 102 ARG A O 1
ATOM 811 N N . LEU A 1 103 ? 32.009 0.131 -32.995 1.00 60.50 103 LEU A N 1
ATOM 812 C CA . LEU A 1 103 ? 33.034 -0.636 -32.307 1.00 60.50 103 LEU A CA 1
ATOM 813 C C . LEU A 1 103 ? 33.655 -1.616 -33.313 1.00 60.50 103 LEU A C 1
ATOM 815 O O . LEU A 1 103 ? 32.908 -2.257 -34.052 1.00 60.50 103 LEU A O 1
ATOM 819 N N . PRO A 1 104 ? 34.994 -1.749 -33.370 1.00 56.03 104 PRO A N 1
ATOM 820 C CA . PRO A 1 104 ? 35.626 -2.810 -34.142 1.00 56.03 104 PRO A CA 1
ATOM 821 C C . PRO A 1 104 ? 35.043 -4.141 -33.673 1.00 56.03 104 PRO A C 1
ATOM 823 O O . PRO A 1 104 ? 35.092 -4.459 -32.485 1.00 56.03 104 PRO A O 1
ATOM 826 N N . MET A 1 105 ? 34.435 -4.878 -34.596 1.00 52.19 105 MET A N 1
ATOM 827 C CA . MET A 1 105 ? 33.818 -6.171 -34.342 1.00 52.19 105 MET A CA 1
ATOM 828 C C . MET A 1 105 ? 34.916 -7.140 -33.890 1.00 52.19 105 MET A C 1
ATOM 830 O O . MET A 1 105 ? 35.620 -7.718 -34.711 1.00 52.19 105 MET A O 1
ATOM 834 N N . SER A 1 106 ? 35.125 -7.297 -32.583 1.00 52.41 106 SER A N 1
ATOM 835 C CA . SER A 1 106 ? 35.896 -8.422 -32.065 1.00 52.41 106 SER A CA 1
ATOM 836 C C . SER A 1 106 ? 34.984 -9.643 -32.139 1.00 52.41 106 SER A C 1
ATOM 838 O O . SER A 1 106 ? 34.372 -10.034 -31.143 1.00 52.41 106 SER A O 1
ATOM 840 N N . GLU A 1 107 ? 34.807 -10.186 -33.345 1.00 56.78 107 GLU A N 1
ATOM 841 C CA . GLU A 1 107 ? 34.249 -11.525 -33.509 1.00 56.78 107 GLU A CA 1
ATOM 842 C C 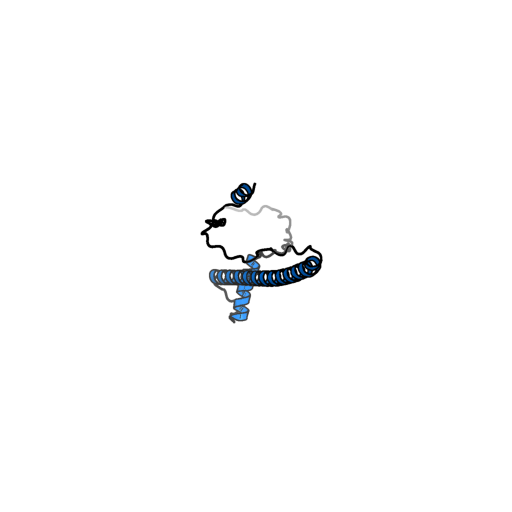. GLU A 1 107 ? 35.090 -12.480 -32.648 1.00 56.78 107 GLU A C 1
ATOM 844 O O . GLU A 1 107 ? 36.324 -12.447 -32.728 1.00 56.78 107 GLU A O 1
ATOM 849 N N . PRO A 1 108 ? 34.482 -13.319 -31.794 1.00 56.16 108 PRO A N 1
ATOM 850 C CA . PRO A 1 108 ? 35.233 -14.370 -31.145 1.00 56.16 108 PRO A CA 1
ATOM 851 C C . PRO A 1 108 ? 35.596 -15.377 -32.239 1.00 56.16 108 PRO A C 1
ATOM 853 O O . PRO A 1 108 ? 34.755 -16.150 -32.694 1.00 56.16 108 PRO A O 1
ATOM 856 N N . ILE A 1 109 ? 36.855 -15.348 -32.680 1.00 50.38 109 ILE A N 1
ATOM 857 C CA . ILE A 1 109 ? 37.444 -16.382 -33.532 1.00 50.38 109 ILE A CA 1
ATOM 858 C C . ILE A 1 109 ? 37.530 -17.653 -32.684 1.00 50.38 109 ILE A C 1
ATOM 860 O O . ILE A 1 109 ? 38.562 -17.964 -32.096 1.00 50.38 109 ILE A O 1
ATOM 864 N N . ILE A 1 110 ? 36.428 -18.388 -32.580 1.00 50.31 110 ILE A N 1
ATOM 865 C CA . ILE A 1 110 ? 36.450 -19.781 -32.145 1.00 50.31 110 ILE A CA 1
ATOM 866 C C . ILE A 1 110 ? 36.131 -20.604 -33.382 1.00 50.31 110 ILE A C 1
ATOM 868 O O . ILE A 1 110 ? 35.005 -21.036 -33.615 1.00 50.31 110 ILE A O 1
ATOM 872 N N . ASN A 1 111 ? 37.152 -20.765 -34.224 1.00 41.38 111 ASN A N 1
ATOM 873 C CA . ASN A 1 111 ? 37.133 -21.770 -35.271 1.00 41.38 111 ASN A CA 1
ATOM 874 C C . ASN A 1 111 ? 36.897 -23.125 -34.598 1.00 41.38 111 ASN A C 1
ATOM 876 O O . ASN A 1 111 ? 37.710 -23.583 -33.794 1.00 41.38 111 ASN A O 1
ATOM 880 N N . ALA A 1 112 ? 35.766 -23.750 -34.915 1.00 50.72 112 ALA A N 1
ATOM 881 C CA . ALA A 1 112 ? 35.481 -25.123 -34.547 1.00 50.72 112 ALA A CA 1
ATOM 882 C C . ALA A 1 112 ? 36.426 -26.046 -35.331 1.00 50.72 112 ALA A C 1
ATOM 884 O O . ALA A 1 112 ? 36.103 -26.507 -36.422 1.00 50.72 112 ALA A O 1
ATOM 885 N N . SER A 1 113 ? 37.607 -26.298 -34.771 1.00 40.50 113 SER A N 1
ATOM 886 C CA . SER A 1 113 ? 38.519 -27.339 -35.236 1.00 40.50 113 SER A CA 1
ATOM 887 C C . SER A 1 113 ? 38.507 -28.476 -34.223 1.00 40.50 113 SER A C 1
ATOM 889 O O . SER A 1 113 ? 38.992 -28.351 -33.102 1.00 40.50 113 SER A O 1
ATOM 891 N N . THR A 1 114 ? 37.920 -29.592 -34.641 1.00 51.28 114 THR A N 1
ATOM 892 C CA . THR A 1 114 ? 37.977 -30.908 -34.002 1.00 51.28 114 THR A CA 1
ATOM 893 C C . THR A 1 114 ? 39.397 -31.270 -33.560 1.00 51.28 114 THR A C 1
ATOM 895 O O . THR A 1 114 ? 40.277 -31.438 -34.402 1.00 51.28 114 THR A O 1
ATOM 898 N N . SER A 1 115 ? 39.610 -31.467 -32.258 1.00 37.62 115 SER A N 1
ATOM 899 C CA . SER A 1 115 ? 40.738 -32.251 -31.749 1.00 37.62 115 SER A CA 1
ATOM 900 C C . SER A 1 115 ? 40.405 -32.826 -30.372 1.00 37.62 115 SER A C 1
ATOM 902 O O . SER A 1 115 ? 40.194 -32.102 -29.402 1.00 37.62 115 SER A O 1
ATOM 904 N N . ASN A 1 116 ? 40.324 -34.154 -30.314 1.00 50.56 116 ASN A N 1
ATOM 905 C CA . ASN A 1 116 ? 40.109 -34.948 -29.112 1.00 50.56 116 ASN A CA 1
ATOM 906 C C . ASN A 1 116 ? 41.274 -34.777 -28.126 1.00 50.56 116 ASN A C 1
ATOM 908 O O . ASN A 1 116 ? 42.310 -35.409 -28.308 1.00 50.56 116 ASN A O 1
ATOM 912 N N . THR A 1 117 ? 41.088 -34.019 -27.045 1.00 44.84 117 THR A N 1
ATOM 913 C CA . THR A 1 117 ? 41.799 -34.221 -25.765 1.00 44.84 117 THR A CA 1
ATOM 914 C C . THR A 1 117 ? 40.911 -33.749 -24.601 1.00 44.84 117 THR A C 1
ATOM 916 O O . THR A 1 117 ? 40.233 -32.729 -24.741 1.00 44.84 117 THR A O 1
ATOM 919 N N . PRO A 1 118 ? 40.858 -34.45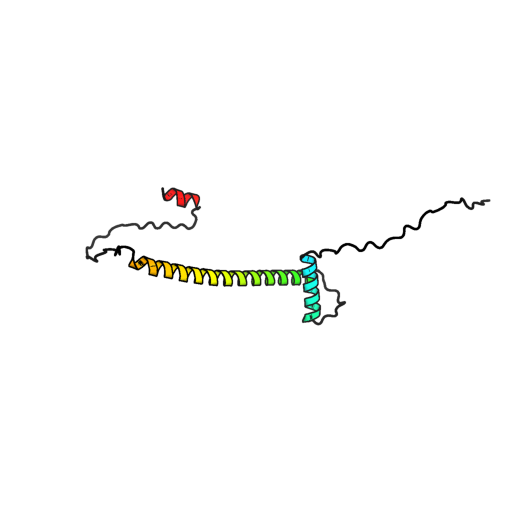5 -23.452 1.00 49.31 118 PRO A N 1
ATOM 920 C CA . PRO A 1 118 ? 40.063 -34.014 -22.314 1.00 49.31 118 PRO A CA 1
ATOM 921 C C . PRO A 1 118 ? 40.846 -32.922 -21.584 1.00 49.31 118 PRO A C 1
ATOM 923 O O . PRO A 1 118 ? 41.724 -33.202 -20.771 1.00 49.31 118 PRO A O 1
ATOM 926 N N . SER A 1 119 ? 40.570 -31.662 -21.913 1.00 41.16 119 SER A N 1
ATOM 927 C CA . SER A 1 119 ? 41.177 -30.540 -21.206 1.00 41.16 119 SER A CA 1
ATOM 928 C C . SER A 1 119 ? 40.370 -30.237 -19.948 1.00 41.16 119 SER A C 1
ATOM 930 O O . SER A 1 119 ? 39.238 -29.757 -19.999 1.00 41.16 119 SER A O 1
ATOM 932 N N . ILE A 1 120 ? 40.972 -30.577 -18.812 1.00 51.84 120 ILE A N 1
ATOM 933 C CA . ILE A 1 120 ? 40.571 -30.209 -17.457 1.00 51.84 120 ILE A CA 1
ATOM 934 C C . ILE A 1 120 ? 40.727 -28.685 -17.341 1.00 51.84 120 ILE A C 1
ATOM 936 O O . ILE A 1 120 ? 41.716 -28.190 -16.814 1.00 51.84 120 ILE A O 1
ATOM 940 N N . PHE A 1 121 ? 39.771 -27.923 -17.868 1.00 43.44 121 PHE A N 1
ATOM 941 C CA . PHE A 1 121 ? 39.602 -26.520 -17.502 1.00 43.44 121 PHE A CA 1
ATOM 942 C C . PHE A 1 121 ? 38.400 -26.431 -16.577 1.00 43.44 121 PHE A C 1
ATOM 944 O O . PHE A 1 121 ? 37.248 -26.334 -16.995 1.00 43.44 121 PHE A O 1
ATOM 951 N N . GLN A 1 122 ? 38.705 -26.513 -15.283 1.00 48.97 122 GLN A N 1
ATOM 952 C CA . GLN A 1 122 ? 37.824 -26.048 -14.227 1.00 48.97 122 GLN A CA 1
ATOM 953 C C . GLN A 1 122 ? 37.523 -24.572 -14.507 1.00 48.97 122 GLN A C 1
ATOM 955 O O . GLN A 1 122 ? 38.360 -23.702 -14.277 1.00 48.97 122 GLN A O 1
ATOM 960 N N . GLY A 1 123 ? 36.337 -24.285 -15.045 1.00 45.53 123 GLY A N 1
ATOM 961 C CA . GLY A 1 123 ? 35.789 -22.936 -14.974 1.00 45.53 123 GLY A CA 1
ATOM 962 C C . GLY A 1 123 ? 35.702 -22.519 -13.502 1.00 45.53 123 GLY A C 1
ATOM 963 O O . GLY A 1 123 ? 35.530 -23.392 -12.643 1.00 45.53 123 GLY A O 1
ATOM 964 N N . PRO A 1 124 ? 35.825 -21.224 -13.167 1.00 48.53 124 PRO A N 1
ATOM 965 C CA . PRO A 1 124 ? 35.657 -20.787 -11.793 1.00 48.53 124 PRO A CA 1
ATOM 966 C C . PRO A 1 124 ? 34.187 -20.984 -11.415 1.00 48.53 124 PRO A C 1
ATOM 968 O O . PRO A 1 124 ? 33.344 -20.116 -11.625 1.00 48.53 124 PRO A O 1
ATOM 971 N N . SER A 1 125 ? 33.866 -22.151 -10.860 1.00 56.06 125 SER A N 1
ATOM 972 C CA . SER A 1 125 ? 32.625 -22.385 -10.134 1.00 56.06 125 SER A CA 1
ATOM 973 C C . SER A 1 125 ? 32.734 -21.639 -8.808 1.00 56.06 125 SER A C 1
ATOM 975 O O . SER A 1 125 ? 32.945 -22.238 -7.757 1.00 56.06 125 SER A O 1
ATOM 977 N N . SER A 1 126 ? 32.677 -20.310 -8.865 1.00 54.91 126 SER A N 1
ATOM 978 C CA . SER A 1 126 ? 32.599 -19.483 -7.668 1.00 54.91 126 SER A CA 1
ATOM 979 C C . SER A 1 126 ? 31.134 -19.447 -7.257 1.00 54.91 126 SER A C 1
ATOM 981 O O . SER A 1 126 ? 30.372 -18.569 -7.656 1.00 54.91 126 SER A O 1
ATOM 983 N N . ASP A 1 127 ? 30.728 -20.481 -6.523 1.00 59.56 127 ASP A N 1
ATOM 984 C CA . ASP A 1 127 ? 29.506 -20.465 -5.732 1.00 59.56 127 ASP A CA 1
ATOM 985 C C . ASP A 1 127 ? 29.632 -19.313 -4.721 1.00 59.56 127 ASP A C 1
ATOM 987 O O . ASP A 1 127 ? 30.397 -19.373 -3.756 1.00 59.56 127 ASP A O 1
ATOM 991 N N . THR A 1 128 ? 28.972 -18.193 -5.015 1.00 65.00 128 THR A N 1
ATOM 992 C CA . THR A 1 128 ? 28.971 -16.990 -4.170 1.00 65.00 128 THR A CA 1
ATOM 993 C C . THR A 1 128 ? 27.875 -17.030 -3.109 1.00 65.00 128 THR A C 1
ATOM 995 O O . THR A 1 128 ? 27.707 -16.053 -2.373 1.00 65.00 128 THR A O 1
ATOM 998 N N . SER A 1 129 ? 27.157 -18.152 -2.978 1.00 50.09 129 SER A N 1
ATOM 999 C CA . SER A 1 129 ? 26.179 -18.375 -1.918 1.00 50.09 129 SER A CA 1
ATOM 1000 C C . SER A 1 129 ? 26.879 -18.380 -0.550 1.00 50.09 129 SER A C 1
ATOM 1002 O O . SER A 1 129 ? 27.396 -19.391 -0.086 1.00 50.09 129 SER A O 1
ATOM 1004 N N . GLY A 1 130 ? 26.954 -17.207 0.088 1.00 62.00 130 GLY A N 1
ATOM 1005 C CA . GLY A 1 130 ? 27.468 -17.034 1.453 1.00 62.00 130 GLY A CA 1
ATOM 1006 C C . GLY A 1 130 ? 28.768 -16.236 1.608 1.00 62.00 130 GLY A C 1
ATOM 1007 O O . GLY A 1 130 ? 29.246 -16.095 2.734 1.00 62.00 130 GLY A O 1
ATOM 1008 N N . LYS A 1 131 ? 29.350 -15.673 0.538 1.00 67.00 131 LYS A N 1
ATOM 1009 C CA . LYS A 1 131 ? 30.508 -14.766 0.672 1.00 67.00 131 LYS A CA 1
ATOM 1010 C C . LYS A 1 131 ? 30.044 -13.337 0.992 1.00 67.00 131 LYS A C 1
ATOM 1012 O O . LYS A 1 131 ? 29.177 -12.799 0.312 1.00 67.00 131 LYS A O 1
ATOM 1017 N N . SER A 1 132 ? 30.634 -12.701 2.010 1.00 72.81 132 SER A N 1
ATOM 1018 C CA . SER A 1 132 ? 30.460 -11.257 2.217 1.00 72.81 132 SER A CA 1
ATOM 1019 C C . SER A 1 132 ? 31.190 -10.481 1.116 1.00 72.81 132 SER A C 1
ATOM 1021 O O . SER A 1 132 ? 32.217 -10.933 0.604 1.00 72.81 132 SER A O 1
ATOM 1023 N N . TRP A 1 133 ? 30.667 -9.304 0.764 1.00 81.44 133 TRP A N 1
ATOM 1024 C CA . TRP A 1 133 ? 31.217 -8.441 -0.290 1.00 81.44 133 TRP A CA 1
ATOM 1025 C C . TRP A 1 133 ? 32.707 -8.130 -0.116 1.00 81.44 133 TRP A C 1
ATOM 1027 O O . TRP A 1 133 ? 33.435 -8.079 -1.102 1.00 81.44 133 TRP A O 1
ATOM 1037 N N . ASP A 1 134 ? 33.161 -8.011 1.131 1.00 72.50 134 ASP A N 1
ATOM 1038 C CA . ASP A 1 134 ? 34.559 -7.750 1.484 1.00 72.50 134 ASP A CA 1
ATOM 1039 C C . ASP A 1 134 ? 35.512 -8.831 0.937 1.00 72.50 134 ASP A C 1
ATOM 1041 O O . ASP A 1 134 ? 36.557 -8.527 0.367 1.00 72.50 134 ASP A O 1
ATOM 1045 N N . ARG A 1 135 ? 35.099 -10.107 0.980 1.00 65.06 135 ARG A N 1
ATOM 1046 C CA . ARG A 1 135 ? 35.900 -11.225 0.451 1.00 65.06 135 ARG A CA 1
ATOM 1047 C C . ARG A 1 135 ? 35.864 -11.337 -1.070 1.00 65.06 135 ARG A C 1
ATOM 1049 O O . ARG A 1 135 ? 36.835 -11.792 -1.658 1.00 65.06 135 ARG A O 1
ATOM 1056 N N . ILE A 1 136 ? 34.760 -10.944 -1.704 1.00 74.44 136 ILE A N 1
ATOM 1057 C CA . ILE A 1 136 ? 34.632 -10.993 -3.170 1.00 74.44 136 ILE A CA 1
ATOM 1058 C C . ILE A 1 136 ? 35.571 -9.968 -3.819 1.00 74.44 136 ILE A C 1
ATOM 1060 O O . ILE A 1 136 ? 36.179 -10.261 -4.842 1.00 74.44 136 ILE A O 1
ATOM 1064 N N . VAL A 1 137 ? 35.703 -8.784 -3.215 1.00 70.31 137 VAL A N 1
ATOM 1065 C CA . VAL A 1 137 ? 36.586 -7.721 -3.717 1.00 70.31 137 VAL A CA 1
ATOM 1066 C C . VAL A 1 137 ? 38.060 -8.098 -3.555 1.00 70.31 137 VAL A C 1
ATOM 1068 O O . VAL A 1 137 ? 38.843 -7.850 -4.466 1.00 70.31 137 VAL A O 1
ATOM 1071 N N . MET A 1 138 ? 38.431 -8.735 -2.439 1.00 67.25 138 MET A N 1
ATOM 1072 C CA . MET A 1 138 ? 39.814 -9.155 -2.184 1.00 67.25 138 MET A CA 1
ATOM 1073 C C . MET A 1 138 ? 40.301 -10.253 -3.140 1.00 67.25 138 MET A C 1
ATOM 1075 O O . MET A 1 138 ? 41.460 -10.237 -3.531 1.00 67.25 138 MET A O 1
ATOM 1079 N N . ASP A 1 139 ? 39.426 -11.186 -3.529 1.00 59.75 139 ASP A N 1
ATOM 1080 C CA . ASP A 1 139 ? 39.759 -12.273 -4.467 1.00 59.75 139 ASP A CA 1
ATOM 1081 C C . ASP A 1 139 ? 40.035 -11.757 -5.906 1.00 59.75 139 ASP A C 1
ATOM 1083 O O . ASP A 1 139 ? 40.467 -12.532 -6.758 1.00 59.75 139 ASP A O 1
ATOM 1087 N N . LEU A 1 140 ? 39.758 -10.477 -6.205 1.00 60.09 140 LEU A N 1
ATOM 1088 C CA . LEU A 1 140 ? 39.870 -9.884 -7.547 1.00 60.09 140 LEU A CA 1
ATOM 1089 C C . LEU A 1 140 ? 41.154 -9.064 -7.790 1.00 60.09 140 LEU A C 1
ATOM 1091 O O . LEU A 1 140 ? 41.328 -8.558 -8.902 1.00 60.09 140 LEU A O 1
ATOM 1095 N N . ILE A 1 141 ? 42.003 -8.899 -6.769 1.00 51.31 141 ILE A N 1
ATOM 1096 C CA . ILE A 1 141 ? 43.247 -8.101 -6.791 1.00 51.31 141 ILE A CA 1
ATOM 1097 C C . ILE A 1 141 ? 44.463 -9.026 -6.817 1.00 51.31 141 ILE A C 1
ATOM 1099 O O . ILE A 1 1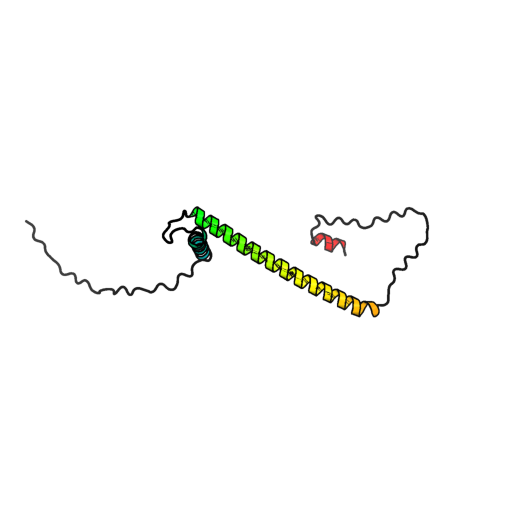41 ? 45.399 -8.727 -7.591 1.00 51.31 141 ILE A O 1
#

Secondary structure (DSSP, 8-state):
----------------------------HHHHHHHHHHHHHHHHH---TT----HHHHHHHHHHHHHHHHHHHHHHHHHHHHHHHHHHHHHHHHHHHHHGGGS-------------------------TT--HHHHHHTT-

Radius of gyration: 38.39 Å; chains: 1; bounding box: 69×75×111 Å